Protein AF-A0A2G2VYC3-F1 (afdb_monomer_lite)

Radius of gyration: 20.75 Å; chains: 1; bounding box: 48×33×52 Å

InterPro domains:
  IPR012110 Pyruvate decarboxylase/indolepyruvate decarboxylase-like [PTHR43452] (2-105)

Secondary structure (DSSP, 8-state):
-B-TTSPBPPS--HHHHHHHHHHHPPP--HHHHHHHHHPPPPPPPPPPPTTSPPPHHHHHHHHHHH--TT------SSTTTTS---S---TTHHHHHHHHHHHH--

Structure (mmCIF, N/CA/C/O backbone):
data_AF-A0A2G2VYC3-F1
#
_entry.id   AF-A0A2G2VYC3-F1
#
loop_
_atom_site.group_PDB
_atom_site.id
_atom_site.type_symbol
_atom_site.label_atom_id
_atom_site.label_alt_id
_atom_site.label_comp_id
_atom_site.label_asym_id
_atom_site.label_entity_id
_atom_site.label_seq_id
_atom_site.pdbx_PDB_ins_code
_atom_site.Cartn_x
_atom_site.Cartn_y
_atom_site.Cartn_z
_atom_site.occupancy
_atom_site.B_iso_or_equiv
_atom_site.auth_seq_id
_atom_site.auth_comp_id
_atom_site.auth_asym_id
_atom_site.auth_atom_id
_atom_site.pdbx_PDB_model_num
ATOM 1 N N . MET A 1 1 ? 14.251 5.751 -18.316 1.00 62.97 1 MET A N 1
ATOM 2 C CA . MET A 1 1 ? 15.017 5.054 -17.254 1.00 62.97 1 MET A CA 1
ATOM 3 C C . MET A 1 1 ? 16.425 5.632 -17.190 1.00 62.97 1 MET A C 1
ATOM 5 O O . MET A 1 1 ? 17.052 5.751 -18.238 1.00 62.97 1 MET A O 1
ATOM 9 N N . LYS A 1 2 ? 16.908 6.021 -16.002 1.00 66.31 2 LYS A N 1
ATOM 10 C CA . LYS A 1 2 ? 18.257 6.579 -15.805 1.00 66.31 2 LYS A CA 1
ATOM 11 C C . LYS A 1 2 ? 19.085 5.613 -14.965 1.00 66.31 2 LYS A C 1
ATOM 13 O O . LYS A 1 2 ? 18.714 5.321 -13.832 1.00 66.31 2 LYS A O 1
ATOM 18 N N . ILE A 1 3 ? 20.186 5.125 -15.521 1.00 75.81 3 ILE A N 1
ATOM 19 C CA . ILE A 1 3 ? 21.145 4.287 -14.796 1.00 75.81 3 ILE A CA 1
ATOM 20 C C . ILE A 1 3 ? 22.145 5.222 -14.109 1.00 75.81 3 ILE A C 1
ATOM 22 O O . ILE A 1 3 ? 22.604 6.192 -14.716 1.00 75.81 3 ILE A O 1
ATOM 26 N N . LYS A 1 4 ? 22.463 4.978 -12.830 1.00 72.88 4 LYS A N 1
ATOM 27 C CA . LYS A 1 4 ? 23.469 5.774 -12.106 1.00 72.88 4 LYS A CA 1
ATOM 28 C C . LYS A 1 4 ? 24.798 5.688 -12.868 1.00 72.88 4 LYS A C 1
ATOM 30 O O . LYS A 1 4 ? 25.301 4.591 -13.074 1.00 72.88 4 LYS A O 1
ATOM 35 N N . ASN A 1 5 ? 25.332 6.836 -13.287 1.00 79.75 5 ASN A N 1
ATOM 36 C CA . ASN A 1 5 ? 26.530 6.963 -14.131 1.00 79.75 5 ASN A CA 1
ATOM 37 C C . ASN A 1 5 ? 26.433 6.279 -15.515 1.00 79.75 5 ASN A C 1
ATOM 39 O O . ASN A 1 5 ? 27.457 5.949 -16.103 1.00 79.75 5 ASN A O 1
ATOM 43 N N . GLY A 1 6 ? 25.222 6.068 -16.041 1.00 80.19 6 GLY A N 1
ATOM 44 C CA . GLY A 1 6 ? 24.989 5.425 -17.336 1.00 80.19 6 GLY A CA 1
ATOM 45 C C . GLY A 1 6 ? 24.082 6.231 -18.275 1.00 80.19 6 GLY A C 1
ATOM 46 O O . GLY A 1 6 ? 23.610 7.316 -17.915 1.00 80.19 6 GLY A O 1
ATOM 47 N N . PRO A 1 7 ? 23.822 5.709 -19.488 1.00 88.00 7 PRO A N 1
ATOM 48 C CA . PRO A 1 7 ? 22.950 6.358 -20.458 1.00 88.00 7 PRO A CA 1
ATOM 49 C C . PRO A 1 7 ? 21.509 6.461 -19.944 1.00 88.00 7 PRO A C 1
ATOM 51 O O . PRO A 1 7 ? 21.043 5.671 -19.116 1.00 88.00 7 PRO A O 1
ATOM 54 N N . THR A 1 8 ? 20.792 7.462 -20.454 1.00 88.50 8 THR A N 1
ATOM 55 C CA . THR A 1 8 ? 19.357 7.622 -20.208 1.00 88.50 8 THR A CA 1
ATOM 56 C C . THR A 1 8 ? 18.586 7.080 -21.400 1.00 88.50 8 THR A C 1
ATOM 58 O O . THR A 1 8 ? 18.777 7.537 -22.522 1.00 88.50 8 THR A O 1
ATOM 61 N N . PHE A 1 9 ? 17.690 6.131 -21.142 1.00 85.88 9 PHE A N 1
ATOM 62 C CA . PHE A 1 9 ? 16.807 5.566 -22.160 1.00 85.88 9 PHE A CA 1
ATOM 63 C C . PHE A 1 9 ? 15.436 6.243 -22.086 1.00 85.88 9 PHE A C 1
ATOM 65 O O . PHE A 1 9 ? 14.754 6.162 -21.054 1.00 85.88 9 PHE A O 1
ATOM 72 N N . GLY A 1 10 ? 15.059 6.933 -23.165 1.00 88.00 10 GLY A N 1
ATOM 73 C CA . GLY A 1 10 ? 13.715 7.470 -23.398 1.00 88.00 10 GLY A CA 1
ATOM 74 C C . GLY A 1 10 ? 12.851 6.500 -24.208 1.00 88.00 10 GLY A C 1
ATOM 75 O O . GLY A 1 10 ? 13.372 5.536 -24.759 1.00 88.00 10 GLY A O 1
ATOM 76 N N . TYR A 1 11 ? 11.541 6.755 -24.275 1.00 90.06 11 TYR A N 1
ATOM 77 C CA . TYR A 1 11 ? 10.577 5.968 -25.069 1.00 90.06 11 TYR A CA 1
ATOM 78 C C . TYR A 1 11 ? 10.507 4.467 -24.734 1.00 90.06 11 TYR A C 1
ATOM 80 O O . TYR A 1 11 ? 10.057 3.663 -25.542 1.00 90.06 11 TYR A O 1
ATOM 88 N N . VAL A 1 12 ? 10.914 4.084 -23.523 1.00 89.88 12 VAL A N 1
ATOM 89 C CA . VAL A 1 12 ? 10.777 2.715 -23.018 1.00 89.88 12 VAL A CA 1
ATOM 90 C C . VAL A 1 12 ? 9.592 2.661 -22.061 1.00 89.88 12 VAL A C 1
ATOM 92 O O . VAL A 1 12 ? 9.617 3.300 -21.005 1.00 89.88 12 VAL A O 1
ATOM 95 N N . LEU A 1 13 ? 8.563 1.890 -22.415 1.00 90.81 13 LEU A N 1
ATOM 96 C CA . LEU A 1 13 ? 7.430 1.637 -21.530 1.00 90.81 13 LEU A CA 1
ATOM 97 C C . LEU A 1 13 ? 7.854 0.695 -20.400 1.00 90.81 13 LEU A C 1
ATOM 99 O O . LEU A 1 13 ? 8.445 -0.356 -20.644 1.00 90.81 13 LEU A O 1
ATOM 103 N N . MET A 1 14 ? 7.512 1.046 -19.155 1.00 90.75 14 MET A N 1
ATOM 104 C CA . MET A 1 14 ? 7.900 0.255 -17.979 1.00 90.75 14 MET A CA 1
ATOM 105 C C . MET A 1 14 ? 7.383 -1.188 -18.057 1.00 90.75 14 MET A C 1
ATOM 107 O O . MET A 1 14 ? 8.100 -2.116 -17.699 1.00 90.75 14 MET A O 1
ATOM 111 N N . ARG A 1 15 ? 6.168 -1.388 -18.583 1.00 92.88 15 ARG A N 1
ATOM 112 C CA . ARG A 1 15 ? 5.576 -2.724 -18.752 1.00 92.88 15 ARG A CA 1
ATOM 113 C C . ARG A 1 15 ? 6.409 -3.619 -19.681 1.00 92.88 15 ARG A C 1
ATOM 115 O O . ARG A 1 15 ? 6.639 -4.783 -19.365 1.00 92.88 15 ARG A O 1
ATOM 122 N N . ASP A 1 16 ? 6.900 -3.064 -20.790 1.00 93.94 16 ASP A N 1
ATOM 123 C CA . ASP A 1 16 ? 7.656 -3.810 -21.798 1.00 93.94 16 ASP A CA 1
ATOM 124 C C . ASP A 1 16 ? 9.073 -4.075 -21.280 1.00 93.94 16 ASP A C 1
ATOM 126 O O . ASP A 1 16 ? 9.594 -5.182 -21.407 1.00 93.94 16 ASP A O 1
ATOM 130 N N . PHE A 1 17 ? 9.657 -3.080 -20.602 1.00 92.50 17 PHE A N 1
ATOM 131 C CA . PHE A 1 17 ? 10.942 -3.208 -19.924 1.00 92.50 17 PHE A CA 1
ATOM 132 C C . PHE A 1 17 ? 10.934 -4.318 -18.871 1.00 92.50 17 PHE A C 1
ATOM 134 O O . PHE A 1 17 ? 11.785 -5.203 -18.923 1.00 92.50 17 PHE A O 1
ATOM 141 N N . LEU A 1 18 ? 9.970 -4.306 -17.943 1.00 93.69 18 LEU A N 1
ATOM 142 C CA . LEU A 1 18 ? 9.866 -5.324 -16.896 1.00 93.69 18 LEU A CA 1
ATOM 143 C C . LEU A 1 18 ? 9.603 -6.715 -17.488 1.00 93.69 18 LEU A C 1
ATOM 145 O O . LEU A 1 18 ? 10.218 -7.685 -17.050 1.00 93.69 18 LEU A O 1
ATOM 149 N N . SER A 1 19 ? 8.768 -6.809 -18.529 1.00 95.31 19 SER A N 1
ATOM 150 C CA . SER A 1 19 ? 8.488 -8.076 -19.222 1.00 95.31 19 SER A CA 1
ATOM 151 C C . SER A 1 19 ? 9.725 -8.658 -19.911 1.00 95.31 19 SER A C 1
ATOM 153 O O . SER A 1 19 ? 9.933 -9.870 -19.895 1.00 95.31 19 SER A O 1
ATOM 155 N N . ALA A 1 20 ? 10.556 -7.812 -20.525 1.00 95.19 20 ALA A N 1
ATOM 156 C CA . ALA A 1 20 ? 11.813 -8.237 -21.132 1.00 95.19 20 ALA A CA 1
ATOM 157 C C . ALA A 1 20 ? 12.861 -8.599 -20.068 1.00 95.19 20 ALA A C 1
ATOM 159 O O . ALA A 1 20 ? 13.526 -9.627 -20.188 1.00 95.19 20 ALA A O 1
ATOM 160 N N . LEU A 1 21 ? 12.968 -7.794 -19.006 1.00 93.06 21 LEU A N 1
ATOM 161 C CA . LEU A 1 21 ? 13.902 -8.014 -17.903 1.00 93.06 21 LEU A CA 1
ATOM 162 C C . LEU A 1 21 ? 13.632 -9.343 -17.191 1.00 93.06 21 LEU A C 1
ATOM 164 O O . LEU A 1 21 ? 14.569 -10.091 -16.930 1.00 93.06 21 LEU A O 1
ATOM 168 N N . ALA A 1 22 ? 12.364 -9.677 -16.940 1.00 93.62 22 ALA A N 1
ATOM 169 C CA . ALA A 1 22 ? 11.976 -10.918 -16.272 1.00 93.62 22 ALA A CA 1
ATOM 170 C C . ALA A 1 22 ? 12.470 -12.188 -16.994 1.00 93.62 22 ALA A C 1
ATOM 172 O O . ALA A 1 22 ? 12.686 -13.206 -16.347 1.00 93.62 22 ALA A O 1
ATOM 173 N N . LYS A 1 23 ? 12.688 -12.132 -18.317 1.00 96.06 23 LYS A N 1
ATOM 174 C CA . LYS A 1 23 ? 13.173 -13.276 -19.112 1.00 96.06 23 LYS A CA 1
ATOM 175 C C . LYS A 1 23 ? 14.671 -13.538 -18.960 1.00 96.06 23 LYS A C 1
ATOM 177 O O . LYS A 1 23 ? 15.116 -14.646 -19.234 1.00 96.06 23 LYS A O 1
ATOM 182 N N . ILE A 1 24 ? 15.442 -12.518 -18.591 1.00 96.00 24 ILE A N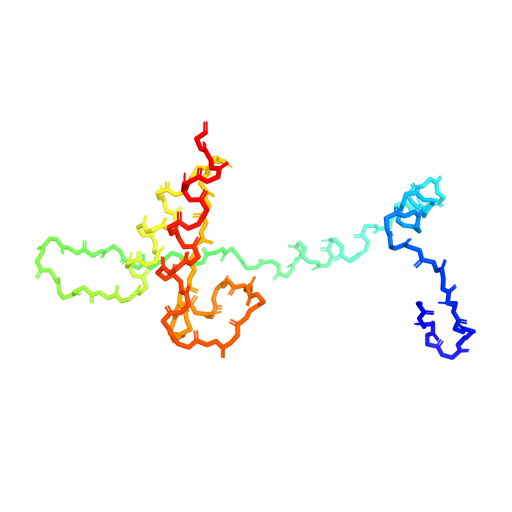 1
ATOM 183 C CA . ILE A 1 24 ? 16.912 -12.574 -18.540 1.00 96.00 24 ILE A CA 1
ATOM 184 C C . ILE A 1 24 ? 17.460 -12.472 -17.116 1.00 96.00 24 ILE A C 1
ATOM 186 O O . ILE A 1 24 ? 18.638 -12.739 -16.886 1.00 96.00 24 ILE A O 1
ATOM 190 N N . LEU A 1 25 ? 16.631 -12.045 -16.163 1.00 93.25 25 LEU A N 1
ATOM 191 C CA . LEU A 1 25 ? 17.046 -11.818 -14.790 1.00 93.25 25 LEU A CA 1
ATOM 192 C C . LEU A 1 25 ? 17.340 -13.151 -14.091 1.00 93.25 25 LEU A C 1
ATOM 194 O O . LEU A 1 25 ? 16.470 -14.009 -13.965 1.00 93.25 25 LEU A O 1
ATOM 198 N N . MET A 1 26 ? 18.562 -13.297 -13.583 1.00 93.44 26 MET A N 1
ATOM 199 C CA . MET A 1 26 ? 18.922 -14.409 -12.707 1.00 93.44 26 MET A CA 1
ATOM 200 C C . MET A 1 26 ? 18.451 -14.140 -11.278 1.00 93.44 26 MET A C 1
ATOM 202 O O . MET A 1 26 ? 18.542 -13.015 -10.782 1.00 93.44 26 MET A O 1
ATOM 206 N N . HIS A 1 27 ? 17.978 -15.185 -10.602 1.00 92.88 27 HIS A N 1
ATOM 207 C CA . HIS A 1 27 ? 17.546 -15.078 -9.215 1.00 92.88 27 HIS A CA 1
ATOM 208 C C . HIS A 1 27 ? 18.719 -14.690 -8.300 1.00 92.88 27 HIS A C 1
ATOM 210 O O . HIS A 1 27 ? 19.761 -15.343 -8.303 1.00 92.88 27 HIS A O 1
ATOM 216 N N . ASN A 1 28 ? 18.535 -13.635 -7.504 1.00 93.88 28 ASN A N 1
ATOM 217 C CA . ASN A 1 28 ? 19.482 -13.187 -6.487 1.00 93.88 28 ASN A CA 1
ATOM 218 C C . ASN A 1 28 ? 18.743 -13.040 -5.144 1.00 93.88 28 ASN A C 1
ATOM 220 O O . ASN A 1 28 ? 18.032 -12.049 -4.957 1.00 93.88 28 ASN A O 1
ATOM 224 N N . PRO A 1 29 ? 18.900 -13.993 -4.207 1.00 94.94 29 PRO A N 1
ATOM 225 C CA . PRO A 1 29 ? 18.159 -13.992 -2.949 1.00 94.94 29 PRO A CA 1
ATOM 226 C C . PRO A 1 29 ? 18.760 -13.066 -1.885 1.00 94.94 29 PRO A C 1
ATOM 228 O O . PRO A 1 29 ? 18.125 -12.847 -0.861 1.00 94.94 29 PRO A O 1
ATOM 231 N N . THR A 1 30 ? 19.944 -12.480 -2.104 1.00 95.06 30 THR A N 1
ATOM 232 C CA . THR A 1 30 ? 20.712 -11.763 -1.064 1.00 95.06 30 THR A CA 1
ATOM 233 C C . THR A 1 30 ? 19.884 -10.706 -0.328 1.00 95.06 30 THR A C 1
ATOM 235 O O . THR A 1 30 ? 19.870 -10.652 0.900 1.00 95.06 30 THR A O 1
ATOM 238 N N . SER A 1 31 ? 19.161 -9.861 -1.068 1.00 91.31 31 SER A N 1
ATOM 239 C CA . SER A 1 31 ? 18.314 -8.824 -0.469 1.00 91.31 31 SER A CA 1
ATOM 240 C C . SER A 1 31 ? 17.111 -9.409 0.273 1.00 91.31 31 SER A C 1
ATOM 242 O O . SER A 1 31 ? 16.729 -8.877 1.313 1.00 91.31 31 SER A O 1
ATOM 244 N N . TYR A 1 32 ? 16.543 -10.505 -0.233 1.00 93.31 32 TYR A N 1
ATOM 245 C CA . TYR A 1 32 ? 15.416 -11.193 0.392 1.00 93.31 32 TYR A CA 1
ATOM 246 C C . TYR A 1 32 ? 15.829 -11.886 1.697 1.00 93.31 32 TYR A C 1
ATOM 248 O O . TYR A 1 32 ? 15.169 -11.721 2.718 1.00 93.31 32 TYR A O 1
ATOM 256 N N . GLU A 1 33 ? 16.962 -12.589 1.706 1.00 96.81 33 GLU A N 1
ATOM 257 C CA . GLU A 1 33 ? 17.515 -13.201 2.916 1.00 96.81 33 GLU A CA 1
ATOM 258 C C . GLU A 1 33 ? 17.861 -12.151 3.971 1.00 96.81 33 GLU A C 1
ATOM 260 O O . GLU A 1 33 ? 17.553 -12.331 5.147 1.00 96.81 33 GLU A O 1
ATOM 265 N N . ASN A 1 34 ? 18.463 -11.032 3.559 1.00 95.25 34 ASN A N 1
ATOM 266 C CA . ASN A 1 34 ? 18.765 -9.931 4.469 1.00 95.25 34 ASN A CA 1
ATOM 267 C C . ASN A 1 34 ? 17.495 -9.339 5.080 1.00 95.25 34 ASN A C 1
ATOM 269 O O . ASN A 1 34 ? 17.469 -9.112 6.286 1.00 95.25 34 ASN A O 1
ATOM 273 N N . TYR A 1 35 ? 16.446 -9.139 4.277 1.00 92.69 35 TYR A N 1
ATOM 274 C CA . TYR A 1 35 ? 15.136 -8.725 4.776 1.00 92.69 35 TYR A CA 1
ATOM 275 C C . TYR A 1 35 ? 14.590 -9.728 5.794 1.00 92.69 35 TYR A C 1
ATOM 277 O O . TYR A 1 35 ? 14.228 -9.333 6.896 1.00 92.69 35 TYR A O 1
ATOM 285 N N . HIS A 1 36 ? 14.596 -11.021 5.464 1.00 94.00 36 HIS A N 1
ATOM 286 C CA . HIS A 1 36 ? 14.070 -12.062 6.343 1.00 94.00 36 HIS A CA 1
ATOM 287 C C . HIS A 1 36 ? 14.820 -12.137 7.683 1.00 94.00 36 HIS A C 1
ATOM 289 O O . HIS A 1 36 ? 14.204 -12.347 8.722 1.00 94.00 36 HIS A O 1
ATOM 295 N N . ARG A 1 37 ? 16.139 -11.897 7.683 1.00 93.44 37 ARG A N 1
ATOM 296 C CA . ARG A 1 37 ? 16.970 -11.868 8.902 1.00 93.44 37 ARG A CA 1
ATOM 297 C C . ARG A 1 37 ? 16.643 -10.710 9.842 1.00 93.44 37 ARG A C 1
ATOM 299 O O . ARG A 1 37 ? 16.797 -10.865 11.048 1.00 93.44 37 ARG A O 1
ATOM 306 N N . ILE A 1 38 ? 16.249 -9.558 9.302 1.00 94.06 38 ILE A N 1
ATOM 307 C CA . ILE A 1 38 ? 15.935 -8.351 10.088 1.00 94.06 38 ILE A CA 1
ATOM 308 C C . ILE A 1 38 ? 14.429 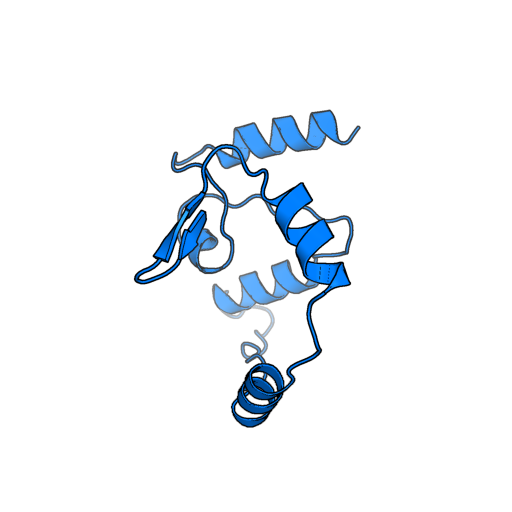-8.105 10.207 1.00 94.06 38 ILE A C 1
ATOM 310 O O . ILE A 1 38 ? 14.016 -7.059 10.707 1.00 94.06 38 ILE A O 1
ATOM 314 N N . TYR A 1 39 ? 13.612 -9.037 9.715 1.00 91.19 39 TYR A N 1
ATOM 315 C CA . TYR A 1 39 ? 12.169 -8.899 9.694 1.00 91.19 39 TYR A CA 1
ATOM 316 C C . TYR A 1 39 ? 11.630 -8.822 11.121 1.00 91.19 39 TYR A C 1
ATOM 318 O O . TYR A 1 39 ? 11.811 -9.735 11.927 1.00 91.19 39 TYR A O 1
ATOM 326 N N . VAL A 1 40 ? 10.943 -7.723 11.415 1.00 87.88 40 VAL A N 1
ATOM 327 C CA . VAL A 1 40 ? 10.167 -7.561 12.639 1.00 87.88 40 VAL A CA 1
ATOM 328 C C . VAL A 1 40 ? 8.714 -7.854 12.273 1.00 87.88 40 VAL A C 1
ATOM 330 O O . VAL A 1 40 ? 8.181 -7.151 11.412 1.00 87.88 40 VAL A O 1
ATOM 333 N N . PRO A 1 41 ? 8.079 -8.874 12.881 1.00 85.38 41 PRO A N 1
ATOM 334 C CA . PRO A 1 41 ? 6.670 -9.156 12.650 1.00 85.38 41 PRO A CA 1
ATOM 335 C C . PRO A 1 41 ? 5.790 -7.947 12.946 1.00 85.38 41 PRO A C 1
ATOM 337 O O . PRO A 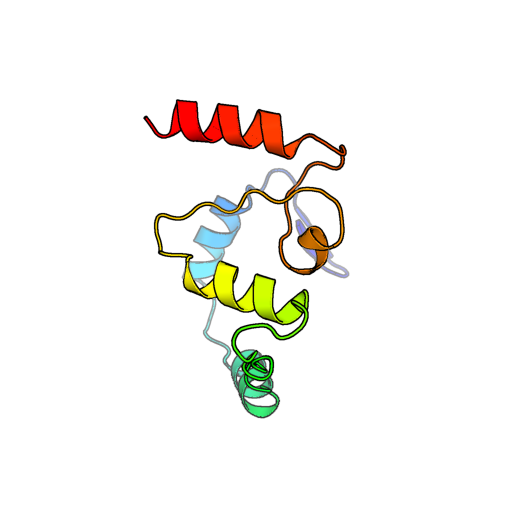1 41 ? 6.109 -7.130 13.815 1.00 85.38 41 PRO A O 1
ATOM 340 N N . ASP A 1 42 ? 4.652 -7.872 12.261 1.00 80.94 42 ASP A N 1
ATOM 341 C CA . ASP A 1 42 ? 3.681 -6.813 12.495 1.00 80.94 42 ASP A CA 1
ATOM 342 C C . ASP A 1 42 ? 3.230 -6.784 13.961 1.00 80.94 42 ASP A C 1
ATOM 344 O O . ASP A 1 42 ? 2.835 -7.793 14.553 1.00 80.94 42 ASP A O 1
ATOM 348 N N . GLY A 1 43 ? 3.283 -5.592 14.554 1.00 75.75 43 GLY A N 1
ATOM 349 C CA . GLY A 1 43 ? 2.749 -5.345 15.884 1.00 75.75 43 GLY A CA 1
ATOM 350 C C . GLY A 1 43 ? 1.235 -5.167 15.827 1.00 75.75 43 GLY A C 1
ATOM 351 O O . GLY A 1 43 ? 0.735 -4.285 15.128 1.00 75.75 43 GLY A O 1
ATOM 352 N N . TYR A 1 44 ? 0.501 -5.953 16.610 1.00 78.69 44 TYR A N 1
ATOM 353 C CA . TYR A 1 44 ? -0.930 -5.740 16.806 1.00 78.69 44 TYR A CA 1
ATOM 354 C C . TYR A 1 44 ? -1.168 -4.784 17.977 1.00 78.69 44 TYR A C 1
ATOM 356 O O . TYR A 1 44 ? -0.504 -4.904 19.013 1.00 78.69 44 TYR A O 1
ATOM 364 N N . PRO A 1 45 ? -2.106 -3.829 17.857 1.00 82.12 45 PRO A N 1
ATOM 365 C CA . PRO A 1 45 ? -2.487 -3.018 19.000 1.00 82.12 45 PRO A CA 1
ATOM 366 C C . PRO A 1 45 ? -3.135 -3.910 20.069 1.00 82.12 45 PRO A C 1
ATOM 368 O O . PRO A 1 45 ? -3.750 -4.934 19.768 1.00 82.12 45 PRO A O 1
ATOM 371 N N . LEU A 1 46 ? -2.990 -3.515 21.336 1.00 80.00 46 LEU A N 1
ATOM 372 C CA . LEU A 1 46 ? -3.638 -4.211 22.446 1.00 80.00 46 LEU A CA 1
ATOM 373 C C . LEU A 1 46 ? -5.158 -4.193 22.263 1.00 80.00 46 LEU A C 1
ATOM 375 O O . LEU A 1 46 ? -5.723 -3.171 21.863 1.00 80.00 46 LEU A O 1
ATOM 379 N N . LYS A 1 47 ? -5.806 -5.316 22.591 1.00 77.56 47 LYS A N 1
ATOM 380 C CA . LYS A 1 47 ? -7.263 -5.447 22.532 1.00 77.56 47 LYS A CA 1
ATOM 381 C C . LYS A 1 47 ? -7.916 -4.349 23.378 1.00 77.56 47 LYS A C 1
ATOM 383 O O . LYS A 1 47 ? -7.459 -4.054 24.479 1.00 77.56 47 LYS A O 1
ATOM 388 N N . CYS A 1 48 ? -8.953 -3.738 22.820 1.00 80.56 48 CYS A N 1
ATOM 389 C CA . CYS A 1 48 ? -9.767 -2.725 23.477 1.00 80.56 48 CYS A CA 1
ATOM 390 C C . CYS A 1 48 ? -10.934 -3.421 24.185 1.00 80.56 48 CYS A C 1
ATOM 392 O O . CYS A 1 48 ? -11.592 -4.271 23.575 1.00 80.56 48 CYS A O 1
ATOM 394 N N . GLU A 1 49 ? -11.199 -3.075 25.442 1.00 85.00 49 GLU A N 1
ATOM 395 C CA . GLU A 1 49 ? -12.353 -3.626 26.162 1.00 85.00 49 GLU A CA 1
ATOM 396 C C . GLU A 1 49 ? -13.659 -2.925 25.742 1.00 85.00 49 GLU A C 1
ATOM 398 O O . GLU A 1 49 ? -13.642 -1.744 25.364 1.00 85.00 49 GLU A O 1
ATOM 403 N N . PRO A 1 50 ? -14.822 -3.604 25.809 1.00 79.44 50 PRO A N 1
ATOM 404 C CA . PRO A 1 50 ? -16.103 -2.960 25.549 1.00 79.44 50 PRO A CA 1
ATOM 405 C C . PRO A 1 50 ? -16.297 -1.766 26.499 1.00 79.44 50 PRO A C 1
ATOM 407 O O . PRO A 1 50 ? -16.314 -1.950 27.714 1.00 79.44 50 PRO A O 1
ATOM 410 N N . LYS A 1 51 ? -16.510 -0.563 25.937 1.00 85.88 51 LYS A N 1
ATOM 411 C CA . LYS A 1 51 ? -16.663 0.750 26.619 1.00 85.88 51 LYS A CA 1
ATOM 412 C C . LYS A 1 51 ? -15.367 1.501 26.964 1.00 85.88 51 LYS A C 1
ATOM 414 O O . LYS A 1 51 ? -15.450 2.586 27.539 1.00 85.88 51 LYS A O 1
ATOM 419 N N . GLU A 1 52 ? -14.193 0.987 26.608 1.00 89.06 52 GLU A N 1
ATOM 420 C CA . GLU A 1 52 ? -12.956 1.775 26.665 1.00 89.06 52 GLU A CA 1
ATOM 421 C C . GLU A 1 52 ? -12.972 2.882 25.590 1.00 89.06 52 GLU A C 1
ATOM 423 O O . GLU A 1 52 ? -13.621 2.753 24.548 1.00 89.06 52 GLU A O 1
ATOM 428 N N . ALA A 1 53 ? -12.265 3.989 25.837 1.00 86.75 53 ALA A N 1
ATOM 429 C CA . ALA A 1 53 ? -12.104 5.046 24.845 1.00 86.75 53 ALA A CA 1
ATOM 430 C C . ALA A 1 53 ? -11.415 4.503 23.581 1.00 86.75 53 ALA A C 1
ATOM 432 O O . ALA A 1 53 ? -10.339 3.903 23.640 1.00 86.75 53 ALA A O 1
ATOM 433 N N . LEU A 1 54 ? -12.039 4.734 22.426 1.00 86.94 54 LEU A N 1
ATOM 434 C CA . LEU A 1 54 ? -11.572 4.203 21.154 1.00 86.94 54 LEU A CA 1
ATOM 435 C C . LEU A 1 54 ? -10.245 4.849 20.741 1.00 86.94 54 LEU A C 1
ATOM 437 O O . LEU A 1 54 ? -10.139 6.067 20.603 1.00 86.94 54 LEU A O 1
ATOM 441 N N . ARG A 1 55 ? -9.234 4.011 20.502 1.00 88.38 55 ARG A N 1
ATOM 442 C CA . ARG A 1 55 ? -7.914 4.432 20.024 1.00 88.38 55 ARG A CA 1
ATOM 443 C C . ARG A 1 55 ? -7.814 4.265 18.509 1.00 88.38 55 ARG A C 1
ATOM 445 O O . ARG A 1 55 ? -8.263 3.268 17.949 1.00 88.38 55 ARG A O 1
ATOM 452 N N . VAL A 1 56 ? -7.166 5.218 17.842 1.00 84.38 56 VAL A N 1
ATOM 453 C CA . VAL A 1 56 ? -7.027 5.249 16.373 1.00 84.38 56 VAL A CA 1
ATOM 454 C C . VAL A 1 56 ? -6.356 3.981 15.819 1.00 84.38 56 VAL A C 1
ATOM 456 O O . VAL A 1 56 ? -6.776 3.446 14.796 1.00 84.38 56 VAL A O 1
ATOM 459 N N . ASN A 1 57 ? -5.352 3.442 16.514 1.00 83.94 57 ASN A N 1
ATOM 460 C CA . ASN A 1 57 ? -4.684 2.199 16.113 1.00 83.94 57 ASN A CA 1
ATOM 461 C C . ASN A 1 57 ? -5.620 0.975 16.141 1.00 83.94 57 ASN A C 1
ATOM 463 O O . ASN A 1 57 ? -5.517 0.117 15.267 1.00 83.94 57 ASN A O 1
ATOM 467 N N . VAL A 1 58 ? -6.559 0.923 17.089 1.00 86.38 58 VAL A N 1
ATOM 468 C CA . VAL A 1 58 ? -7.592 -0.117 17.173 1.00 86.38 58 VAL A CA 1
ATOM 469 C C . VAL A 1 58 ? -8.567 0.019 16.004 1.00 86.38 58 VAL A C 1
ATOM 471 O O . VAL A 1 58 ? -8.885 -0.983 15.370 1.00 86.38 58 VAL A O 1
ATOM 474 N N . VAL A 1 59 ? -8.981 1.240 15.642 1.00 87.00 59 VAL A N 1
ATOM 475 C CA . VAL A 1 59 ? -9.835 1.481 14.460 1.00 87.00 59 VAL A CA 1
ATOM 476 C C . VAL A 1 59 ? -9.173 0.963 13.187 1.00 87.00 59 VAL A C 1
ATOM 478 O O . VAL A 1 59 ? -9.794 0.220 12.430 1.00 87.00 59 VAL A O 1
ATOM 481 N N . PHE A 1 60 ? -7.893 1.282 12.979 1.00 83.88 60 PHE A N 1
ATOM 482 C CA . PHE A 1 60 ? -7.156 0.781 11.820 1.00 83.88 60 PHE A CA 1
ATOM 483 C C . PHE A 1 60 ? -7.055 -0.743 11.792 1.00 83.88 60 PHE A C 1
ATOM 485 O O . PHE A 1 60 ? -7.164 -1.312 10.713 1.00 83.88 60 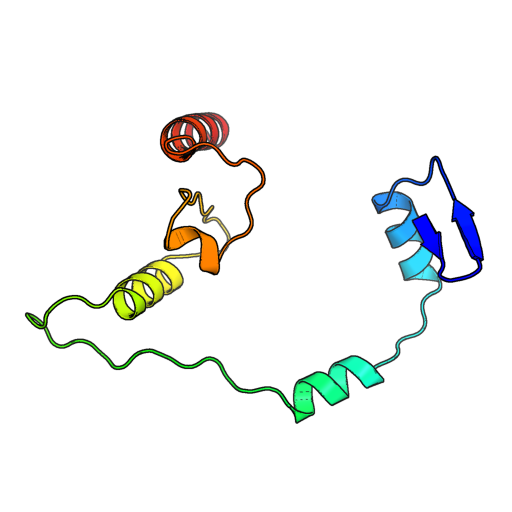PHE A O 1
ATOM 492 N N . GLN A 1 61 ? -6.883 -1.404 12.940 1.00 86.06 61 GLN A N 1
ATOM 493 C CA . GLN A 1 61 ? -6.881 -2.868 13.001 1.00 86.06 61 GLN A CA 1
ATOM 494 C C . GLN A 1 61 ? -8.234 -3.451 12.567 1.00 86.06 61 GLN A C 1
ATOM 496 O O . GLN A 1 61 ? -8.274 -4.410 11.803 1.00 86.06 61 GLN A O 1
ATOM 501 N N . HIS A 1 62 ? -9.346 -2.862 13.011 1.00 87.06 62 HIS A N 1
ATOM 502 C CA . HIS A 1 62 ? -10.677 -3.328 12.615 1.00 87.06 62 HIS A CA 1
ATOM 503 C C . HIS A 1 62 ? -10.912 -3.124 11.116 1.00 87.06 62 HIS A C 1
ATOM 505 O O . HIS A 1 62 ? -11.369 -4.044 10.449 1.00 87.06 62 HIS A O 1
ATOM 511 N N . ILE A 1 63 ? -10.538 -1.960 10.577 1.00 86.44 63 ILE A N 1
ATOM 512 C CA . ILE A 1 63 ? -10.617 -1.677 9.138 1.00 86.44 63 ILE A CA 1
ATOM 513 C C . ILE A 1 63 ? -9.751 -2.666 8.341 1.00 86.44 63 ILE A C 1
ATOM 515 O O . ILE A 1 63 ? -10.224 -3.218 7.355 1.00 86.44 63 ILE A O 1
ATOM 519 N N . GLN A 1 64 ? -8.519 -2.942 8.788 1.00 84.19 64 GLN A N 1
ATOM 520 C CA . GLN A 1 64 ? -7.631 -3.938 8.171 1.00 84.19 64 GLN A CA 1
ATOM 521 C C . GLN A 1 64 ? -8.276 -5.329 8.103 1.00 84.19 64 GLN A C 1
ATOM 523 O O . GLN A 1 64 ? -8.185 -5.983 7.072 1.00 84.19 64 GLN A O 1
ATOM 528 N N . ASN A 1 65 ? -8.983 -5.741 9.158 1.00 85.38 65 ASN A N 1
ATOM 529 C CA . ASN A 1 65 ? -9.668 -7.035 9.216 1.00 85.38 65 ASN A CA 1
ATOM 530 C C . ASN A 1 65 ? -10.954 -7.106 8.371 1.00 85.38 65 ASN A C 1
ATOM 532 O O . ASN A 1 65 ? -11.484 -8.197 8.179 1.00 85.38 65 ASN A O 1
ATOM 536 N N . ILE A 1 66 ? -11.483 -5.969 7.908 1.00 87.94 66 ILE A N 1
ATOM 537 C CA . ILE A 1 66 ? -12.656 -5.918 7.021 1.00 87.94 66 ILE A CA 1
ATOM 538 C C . ILE A 1 66 ? -12.248 -6.121 5.553 1.00 87.94 66 ILE A C 1
ATOM 540 O O . ILE A 1 66 ? -13.076 -6.546 4.749 1.00 87.94 66 ILE A O 1
ATOM 544 N N . PHE A 1 67 ? -10.991 -5.842 5.187 1.00 83.88 67 PHE A N 1
ATOM 545 C CA . PHE A 1 67 ? -10.533 -6.006 3.809 1.00 83.88 67 PHE A CA 1
ATOM 546 C C . PHE A 1 67 ? -10.526 -7.477 3.374 1.00 83.88 67 PHE A C 1
ATOM 548 O O . PHE A 1 67 ? -10.048 -8.362 4.079 1.00 83.88 67 PHE A O 1
ATOM 555 N N . SER A 1 68 ? -11.02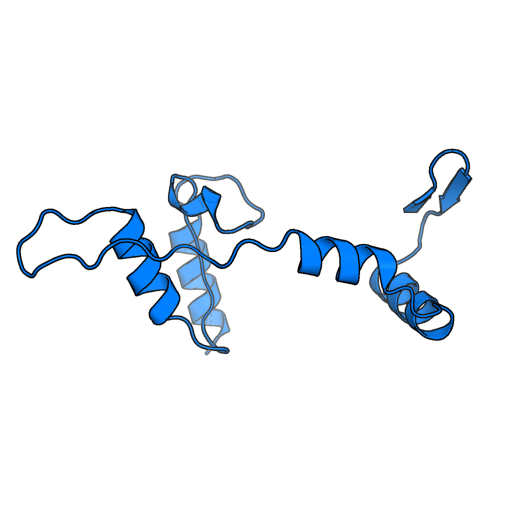3 -7.697 2.162 1.00 80.75 68 SER A N 1
ATOM 556 C CA . SER A 1 68 ? -10.925 -8.935 1.383 1.00 80.75 68 SER A CA 1
ATOM 557 C C . SER A 1 68 ? -10.335 -8.619 0.002 1.00 80.75 68 SER A C 1
ATOM 559 O O . SER A 1 68 ? -10.160 -7.445 -0.326 1.00 80.75 68 SER A O 1
ATOM 561 N N . ASP A 1 69 ? -10.038 -9.635 -0.811 1.00 81.19 69 ASP A N 1
ATOM 562 C CA . ASP A 1 69 ? -9.391 -9.456 -2.125 1.00 81.19 69 ASP A CA 1
ATOM 563 C C . ASP A 1 69 ? -10.179 -8.536 -3.084 1.00 81.19 69 ASP A C 1
ATOM 565 O O . ASP A 1 69 ? -9.579 -7.849 -3.908 1.00 81.19 69 ASP A O 1
ATOM 569 N N . ASP A 1 70 ? -11.505 -8.446 -2.921 1.00 83.06 70 ASP A N 1
ATOM 570 C CA . ASP A 1 70 ? -12.395 -7.594 -3.729 1.00 83.06 70 ASP A CA 1
ATOM 571 C C . ASP A 1 70 ? -12.620 -6.189 -3.132 1.00 83.06 70 ASP A C 1
ATOM 573 O O . ASP A 1 70 ? -13.405 -5.383 -3.637 1.00 83.06 70 ASP A O 1
ATOM 577 N N . SER A 1 71 ? -11.964 -5.870 -2.016 1.00 80.75 71 SER A N 1
ATOM 578 C CA . SER A 1 71 ? -12.159 -4.601 -1.312 1.00 80.75 71 SER A CA 1
ATOM 579 C C . SER A 1 71 ? -11.229 -3.510 -1.847 1.00 80.75 71 SER A C 1
ATOM 581 O O . SER A 1 71 ? -10.012 -3.668 -1.862 1.00 80.75 71 SER A O 1
ATOM 583 N N . THR A 1 72 ? -11.783 -2.346 -2.196 1.00 83.06 72 THR A N 1
ATOM 584 C CA . THR A 1 72 ? -10.993 -1.165 -2.587 1.00 83.06 72 THR A CA 1
ATOM 585 C C . THR A 1 72 ? -10.981 -0.115 -1.482 1.00 83.06 72 THR A C 1
ATOM 587 O O . THR A 1 72 ? -12.028 0.339 -1.023 1.00 83.06 72 THR A O 1
ATOM 590 N N . ALA A 1 73 ? -9.782 0.295 -1.063 1.00 80.56 73 ALA A N 1
ATOM 591 C CA . ALA A 1 73 ? -9.586 1.360 -0.085 1.00 80.56 73 ALA A CA 1
ATOM 592 C C . ALA A 1 73 ? -9.534 2.730 -0.774 1.00 80.56 73 ALA A C 1
ATOM 594 O O . ALA A 1 73 ? -8.672 2.969 -1.619 1.00 80.56 73 ALA A O 1
ATOM 595 N N . ILE A 1 74 ? -10.395 3.659 -0.358 1.00 80.88 74 ILE A N 1
ATOM 596 C CA . ILE A 1 74 ? -10.313 5.072 -0.743 1.00 80.88 74 ILE A CA 1
ATOM 597 C C . ILE A 1 74 ? -10.093 5.873 0.535 1.00 80.88 74 ILE A C 1
ATOM 599 O O . ILE A 1 74 ? -10.905 5.831 1.456 1.00 80.88 74 ILE A O 1
ATOM 603 N N . THR A 1 75 ? -8.967 6.578 0.615 1.00 78.75 75 THR A N 1
ATOM 604 C CA . THR A 1 75 ? -8.554 7.293 1.827 1.00 78.75 75 THR A CA 1
ATOM 605 C C . THR A 1 75 ? -8.510 8.798 1.591 1.00 78.75 75 THR A C 1
ATOM 607 O O . THR A 1 75 ? -7.873 9.262 0.644 1.00 78.75 75 THR A O 1
ATOM 610 N N . GLU A 1 76 ? -9.129 9.573 2.485 1.00 80.12 76 GLU A N 1
ATOM 611 C CA . GLU A 1 76 ? -8.914 11.023 2.546 1.00 80.12 76 GLU A CA 1
ATOM 612 C C . GLU A 1 76 ? -7.459 11.372 2.875 1.00 80.12 76 GLU A C 1
ATOM 614 O O . GLU A 1 76 ? -6.667 10.545 3.343 1.00 80.12 76 GLU A O 1
ATOM 619 N N . ILE A 1 77 ? -7.121 12.639 2.665 1.00 72.50 77 ILE A N 1
ATOM 620 C CA . ILE A 1 77 ? -5.860 13.213 3.135 1.00 72.50 77 ILE A CA 1
ATOM 621 C C . ILE A 1 77 ? -6.004 13.565 4.615 1.00 72.50 77 ILE A C 1
ATOM 623 O O . ILE A 1 77 ? -6.925 14.276 5.005 1.00 72.50 77 ILE A O 1
ATOM 627 N N . GLY A 1 78 ? -5.069 13.090 5.430 1.00 68.56 78 GLY A N 1
ATOM 628 C CA . GLY A 1 78 ? -5.079 13.256 6.882 1.00 68.56 78 GLY A CA 1
ATOM 629 C C . GLY A 1 78 ? -4.358 12.087 7.540 1.00 68.56 78 GLY A C 1
ATOM 630 O O . GLY A 1 78 ? -3.515 11.451 6.906 1.00 68.56 78 GLY A O 1
ATOM 631 N N . ASP A 1 79 ? -4.718 11.742 8.773 1.00 61.47 79 ASP A N 1
ATOM 632 C CA . ASP A 1 79 ? -4.126 10.602 9.494 1.00 61.47 79 ASP A CA 1
ATOM 633 C C . ASP A 1 79 ? -4.359 9.242 8.795 1.00 61.47 79 ASP A C 1
ATOM 635 O O . ASP A 1 79 ? -3.663 8.264 9.063 1.00 61.47 79 ASP A O 1
ATOM 639 N N . SER A 1 80 ? -5.282 9.183 7.831 1.00 57.91 80 SER A N 1
ATOM 640 C CA . SER A 1 80 ? -5.501 8.064 6.903 1.00 57.91 80 SER A CA 1
ATOM 641 C C . SER A 1 80 ? -4.384 7.875 5.863 1.00 57.91 80 SER A C 1
ATOM 643 O O . SER A 1 80 ? -4.210 6.775 5.342 1.00 57.91 80 SER A O 1
ATOM 645 N N . TRP A 1 81 ? -3.599 8.918 5.576 1.00 53.31 81 TRP A N 1
ATOM 646 C CA . TRP A 1 81 ? -2.553 8.930 4.543 1.00 53.31 81 TRP A CA 1
ATOM 647 C C . TRP A 1 81 ? -1.289 8.157 4.944 1.00 53.31 81 TRP A C 1
ATOM 649 O O . TRP A 1 81 ? -0.535 7.704 4.086 1.00 53.31 81 TRP A O 1
ATOM 659 N N . TYR A 1 82 ? -1.035 7.974 6.245 1.00 52.94 82 TYR A N 1
ATOM 660 C CA . TYR A 1 82 ? 0.215 7.361 6.720 1.00 52.94 82 TYR A CA 1
ATOM 661 C C . TYR A 1 82 ? 0.353 5.873 6.333 1.00 52.94 82 TYR A C 1
ATOM 663 O O . TYR A 1 82 ? 1.442 5.314 6.436 1.00 52.94 82 TYR A O 1
ATOM 671 N N . LYS A 1 83 ? -0.729 5.227 5.864 1.00 48.62 83 LYS A N 1
ATOM 672 C CA . LYS A 1 83 ? -0.751 3.803 5.486 1.00 48.62 83 LYS A CA 1
ATOM 673 C C . LYS A 1 83 ? -1.051 3.513 4.010 1.00 48.62 83 LYS A C 1
ATOM 675 O O . LYS A 1 83 ? -0.802 2.391 3.583 1.00 48.62 83 LYS A O 1
ATOM 680 N N . PHE A 1 84 ? -1.540 4.475 3.225 1.00 52.59 84 PHE A N 1
ATOM 681 C CA . PHE A 1 84 ? -1.979 4.225 1.846 1.00 52.59 84 PHE A CA 1
ATOM 682 C C . PHE A 1 84 ? -1.546 5.358 0.908 1.00 52.59 84 PHE A C 1
ATOM 684 O O . PHE A 1 84 ? -1.843 6.527 1.141 1.00 52.59 84 PHE A O 1
ATOM 691 N N . GLN A 1 85 ? -0.817 5.015 -0.160 1.00 44.62 85 GLN A N 1
ATOM 692 C CA . GLN A 1 85 ? -0.439 5.966 -1.207 1.00 44.62 85 GLN A CA 1
ATOM 693 C C . GLN A 1 85 ? -1.541 6.029 -2.266 1.00 44.62 85 GLN A C 1
ATOM 695 O O . GLN A 1 85 ? -1.694 5.093 -3.045 1.00 44.62 85 GLN A O 1
ATOM 700 N N . ILE A 1 86 ? -2.265 7.149 -2.340 1.00 54.44 86 ILE A N 1
ATOM 701 C CA . ILE A 1 86 ? -3.118 7.475 -3.491 1.00 54.44 86 ILE A CA 1
ATOM 702 C C . ILE A 1 86 ? -2.749 8.854 -4.038 1.00 54.44 86 ILE A C 1
ATOM 704 O O . ILE A 1 86 ? -2.378 9.774 -3.318 1.00 54.44 86 ILE A O 1
ATOM 708 N N . GLN A 1 87 ? -2.795 8.973 -5.358 1.00 56.91 87 GLN A N 1
ATOM 709 C CA . GLN A 1 87 ? -2.205 10.046 -6.141 1.00 56.91 87 GLN A CA 1
ATOM 710 C C . GLN A 1 87 ? -3.236 11.145 -6.460 1.00 56.91 87 GLN A C 1
ATOM 712 O O . GLN A 1 87 ? -3.625 11.316 -7.604 1.00 56.91 87 GLN A O 1
ATOM 717 N N . CYS A 1 88 ? -3.685 11.905 -5.457 1.00 55.09 88 CYS A N 1
ATOM 718 C CA . CYS A 1 88 ? -4.214 13.268 -5.627 1.00 55.09 88 CYS A CA 1
ATOM 719 C C . CYS A 1 88 ? -4.324 13.953 -4.257 1.00 55.09 88 CYS A C 1
ATOM 721 O O . CYS A 1 88 ? -4.748 13.327 -3.290 1.00 55.09 88 CYS A O 1
ATOM 723 N N . ARG A 1 89 ? -3.909 15.223 -4.150 1.00 56.00 89 ARG A N 1
ATOM 724 C CA . ARG A 1 89 ? -3.801 15.950 -2.872 1.00 56.00 89 ARG A CA 1
ATOM 725 C C . ARG A 1 89 ? -4.835 17.087 -2.738 1.00 56.00 89 ARG A C 1
ATOM 727 O O . ARG A 1 89 ? -4.449 18.241 -2.594 1.00 56.00 89 ARG A O 1
ATOM 734 N N . PHE A 1 90 ? -6.131 16.774 -2.767 1.00 62.47 90 PHE A N 1
ATOM 735 C CA . PHE A 1 90 ? -7.206 17.712 -2.397 1.00 62.47 90 PHE A CA 1
ATOM 736 C C . PHE A 1 90 ? -8.046 17.172 -1.234 1.00 62.47 90 PHE A C 1
ATOM 738 O O . PHE A 1 90 ? -8.500 16.039 -1.293 1.00 62.47 90 PHE A O 1
ATOM 745 N N . ILE A 1 91 ? -8.256 17.956 -0.170 1.00 70.00 91 ILE A N 1
ATOM 746 C CA . ILE A 1 91 ? -9.123 17.550 0.953 1.00 70.00 91 ILE A CA 1
ATOM 747 C C . ILE A 1 91 ? -10.570 17.462 0.454 1.00 70.00 91 ILE A C 1
ATOM 749 O O . ILE A 1 91 ? -11.040 18.385 -0.211 1.00 70.00 91 ILE A O 1
ATOM 753 N N . GLY A 1 92 ? -11.266 16.369 0.775 1.00 75.75 92 GLY A N 1
ATOM 754 C CA . GLY A 1 92 ? -12.648 16.130 0.343 1.00 75.75 92 GLY A CA 1
ATOM 755 C C . GLY A 1 92 ? -12.767 15.408 -1.003 1.00 75.75 92 GLY A C 1
ATOM 756 O O . GLY A 1 92 ? -13.877 15.203 -1.496 1.00 75.75 92 GLY A 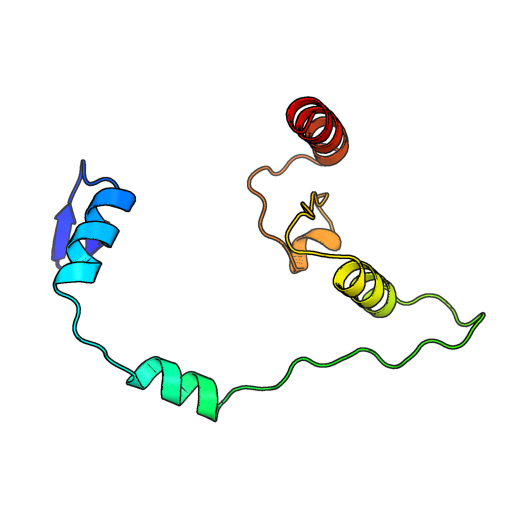O 1
ATOM 757 N N . TRP A 1 93 ? -11.645 15.010 -1.615 1.00 81.25 93 TRP A N 1
ATOM 758 C CA . TRP A 1 93 ? -11.637 14.292 -2.893 1.00 81.25 93 TRP A CA 1
ATOM 759 C C . TRP A 1 93 ? -12.232 12.880 -2.789 1.00 81.25 93 TRP A C 1
ATOM 761 O O . TRP A 1 93 ? -12.798 12.378 -3.765 1.00 81.25 93 TRP A O 1
ATOM 771 N N . SER A 1 94 ? -12.111 12.233 -1.623 1.00 80.12 94 SER A N 1
ATOM 772 C CA . SER A 1 94 ? -12.459 10.819 -1.461 1.00 80.12 94 SER A CA 1
ATOM 773 C C . SER A 1 94 ? -13.953 10.582 -1.627 1.00 80.12 94 SER A C 1
ATOM 775 O O . SER A 1 94 ? -14.341 9.524 -2.110 1.00 80.12 94 SER A O 1
ATOM 777 N N . VAL A 1 95 ? -14.795 11.565 -1.288 1.00 84.00 95 VAL A N 1
ATOM 778 C CA . VAL A 1 95 ? -16.253 11.452 -1.415 1.00 84.00 95 VAL A CA 1
ATOM 779 C C . VAL A 1 95 ? -16.634 11.311 -2.888 1.00 84.00 95 VAL A C 1
ATOM 781 O O . VAL A 1 95 ? -17.336 10.373 -3.263 1.00 84.00 95 VAL A O 1
ATOM 784 N N . GLY A 1 96 ? -16.111 12.199 -3.740 1.00 82.12 96 GLY A N 1
ATOM 785 C CA . GLY A 1 96 ? -16.342 12.147 -5.185 1.00 82.12 96 GLY A CA 1
ATOM 786 C C . GLY A 1 96 ? -15.719 10.910 -5.833 1.00 82.12 96 GLY A C 1
ATOM 787 O O . GLY A 1 96 ? -16.349 10.272 -6.674 1.00 82.12 96 GLY A O 1
ATOM 788 N N . ALA A 1 97 ? -14.515 10.526 -5.403 1.00 82.38 97 ALA A N 1
ATOM 789 C CA . ALA A 1 97 ? -13.856 9.320 -5.893 1.00 82.38 97 ALA A CA 1
ATOM 790 C C . ALA A 1 97 ? -14.595 8.036 -5.499 1.00 82.38 97 ALA A C 1
ATOM 792 O O . ALA A 1 97 ? -14.703 7.132 -6.320 1.00 82.38 97 ALA A O 1
ATOM 793 N N . THR A 1 98 ? -15.144 7.974 -4.284 1.00 84.88 98 THR A N 1
ATOM 794 C CA . THR A 1 98 ? -15.942 6.833 -3.817 1.00 84.88 98 THR A CA 1
ATOM 795 C C . THR A 1 98 ? -17.194 6.681 -4.657 1.00 84.88 98 THR A C 1
ATOM 797 O O . THR A 1 98 ? -17.449 5.589 -5.149 1.00 84.88 98 THR A O 1
ATOM 800 N N . LEU A 1 99 ? -17.925 7.773 -4.896 1.00 84.94 99 LEU A N 1
ATOM 801 C CA . LEU A 1 99 ? -19.115 7.747 -5.745 1.00 84.94 99 LEU A CA 1
ATOM 802 C C . LEU A 1 99 ? -18.793 7.311 -7.184 1.00 84.94 99 LEU A C 1
ATOM 804 O O . LEU A 1 99 ? -19.505 6.493 -7.758 1.00 84.94 99 LEU A O 1
ATOM 808 N N . GLY A 1 100 ? -17.718 7.846 -7.769 1.00 85.12 100 GLY A N 1
ATOM 809 C CA . GLY A 1 100 ? -17.298 7.471 -9.120 1.00 85.12 100 GLY A CA 1
ATOM 810 C C . GLY A 1 100 ? -16.873 6.004 -9.215 1.00 85.12 100 GLY A C 1
ATOM 811 O O . GLY A 1 100 ? -17.270 5.310 -10.149 1.00 85.12 100 GLY A O 1
ATOM 812 N N . TYR A 1 101 ? -16.111 5.522 -8.229 1.00 83.38 101 TYR A N 1
ATOM 813 C CA . TYR A 1 101 ? -15.649 4.138 -8.183 1.00 83.38 101 TYR A CA 1
ATOM 814 C C . TYR A 1 101 ? -16.820 3.161 -8.039 1.00 83.38 101 TYR A C 1
ATOM 816 O O . TYR A 1 101 ? -16.930 2.234 -8.840 1.00 83.38 101 TYR A O 1
ATOM 824 N N . THR A 1 102 ? -17.737 3.393 -7.091 1.00 83.19 102 THR A N 1
ATOM 825 C CA . THR A 1 102 ? -18.893 2.506 -6.879 1.00 83.19 102 THR A CA 1
ATOM 826 C C . THR A 1 102 ? -19.837 2.485 -8.075 1.00 83.19 102 THR A C 1
ATOM 828 O O . THR A 1 102 ? -20.345 1.424 -8.418 1.00 83.19 102 THR A O 1
ATOM 831 N N . GLN A 1 103 ? -20.019 3.616 -8.762 1.00 81.75 103 GLN A N 1
ATOM 832 C CA . GLN A 1 103 ? -20.804 3.672 -9.995 1.00 81.75 103 GLN A CA 1
ATOM 833 C C . GLN A 1 103 ? -20.169 2.871 -11.143 1.00 81.75 103 GLN A C 1
ATOM 835 O O . GLN A 1 103 ? -20.894 2.350 -11.984 1.00 81.75 103 GLN A O 1
ATOM 840 N N . SER A 1 104 ? -18.835 2.799 -11.200 1.00 73.62 104 SER A N 1
ATOM 841 C CA . SER A 1 104 ? -18.090 2.064 -12.237 1.00 73.62 104 SER A CA 1
ATOM 842 C C . SER A 1 104 ? -17.891 0.574 -11.939 1.00 73.62 104 SER A C 1
ATOM 844 O O . SER A 1 104 ? -17.476 -0.171 -12.821 1.00 73.62 104 SER A O 1
ATOM 846 N N . ALA A 1 105 ? -18.145 0.165 -10.694 1.00 68.75 105 ALA A N 1
ATOM 847 C CA . ALA A 1 105 ? -18.047 -1.214 -10.223 1.00 68.75 105 ALA A CA 1
ATOM 848 C C . ALA A 1 105 ? -19.376 -1.994 -10.348 1.00 68.75 105 ALA A C 1
ATOM 850 O O . ALA A 1 105 ? -19.417 -3.173 -9.996 1.00 68.75 105 ALA A O 1
ATOM 851 N N . LEU A 1 106 ? -20.440 -1.333 -10.823 1.00 52.69 106 LEU A N 1
ATOM 852 C CA . LEU A 1 106 ? -21.716 -1.922 -11.254 1.00 52.69 106 LEU A CA 1
ATOM 853 C C . LEU A 1 106 ? -21.661 -2.286 -12.741 1.00 52.69 106 LEU A C 1
ATOM 855 O O . LEU A 1 106 ? -22.245 -3.335 -13.095 1.00 52.69 106 LEU A O 1
#

pLDDT: mean 81.46, std 12.29, range [44.62, 96.81]

Foldseek 3Di:
DDDVVDDDDPPDDPVVVVVVCVVVDDDDCVVVVVCVVPPDDDDQDDDDDVPHDDDPSVVVVVVVVVDDPPDDDQDAPDPRCVPDDDPDDDGPVSVVVVVVVVVVVD

Sequence (106 aa):
MKIKNGPTFGYVLMRDFLSALAKILMHNPTSYENYHRIYVPDGYPLKCEPKEALRVNVVFQHIQNIFSDDSTAITEIGDSWYKFQIQCRFIGWSVGATLGYTQSAL

Organism: Capsicum baccatum (NCBI:txid33114)